Protein AF-A0A831WVI8-F1 (afdb_monomer_lite)

Radius of gyration: 25.34 Å; chains: 1; bounding box: 40×28×72 Å

pLDDT: mean 75.28, std 16.41, range [36.94, 96.69]

Secondary structure (DSSP, 8-state):
--HHHHHHHHHHHHHHHHHHHH-HHHHHHHHHHHHTT-----------------S----S---------HHHHHHHHHTT---------

Foldseek 3Di:
DPPVVVVVVVVVVVVVVCCCVVVVVNVVVCVVCVVVVDDDDDDDDDDDDDDPPPDDDPDDDDPPPPPQDPVNVVVCVVVVNDDPPPDDD

Structure (mmCIF, N/CA/C/O backbone):
data_AF-A0A831WVI8-F1
#
_entry.id   AF-A0A831WVI8-F1
#
loop_
_atom_site.group_PDB
_atom_site.id
_atom_site.type_symbol
_atom_site.label_atom_id
_atom_site.label_alt_id
_atom_site.label_comp_id
_atom_site.label_asym_id
_atom_site.label_entity_id
_atom_site.label_seq_id
_atom_site.pdbx_PDB_ins_code
_atom_site.Cartn_x
_atom_site.Cartn_y
_atom_site.Cartn_z
_atom_site.occupancy
_atom_site.B_iso_or_equiv
_atom_site.auth_seq_id
_atom_site.auth_comp_id
_atom_site.auth_asym_id
_atom_site.auth_atom_id
_atom_site.pdbx_PDB_model_num
ATOM 1 N N . MET A 1 1 ? 18.794 -8.288 -11.317 1.00 57.88 1 MET A N 1
ATOM 2 C CA . MET A 1 1 ? 17.670 -7.471 -10.817 1.00 57.88 1 MET A CA 1
ATOM 3 C C . MET A 1 1 ? 18.248 -6.143 -10.374 1.00 57.88 1 MET A C 1
ATOM 5 O O . MET A 1 1 ? 19.137 -6.148 -9.530 1.00 57.88 1 MET A O 1
ATOM 9 N N . ASP A 1 2 ? 17.839 -5.054 -11.019 1.00 77.69 2 ASP A N 1
ATOM 10 C CA . ASP A 1 2 ? 18.368 -3.705 -10.802 1.00 77.69 2 ASP A CA 1
ATOM 11 C C . ASP A 1 2 ? 18.145 -3.273 -9.337 1.00 77.69 2 ASP A C 1
ATOM 13 O O . ASP A 1 2 ? 17.009 -3.182 -8.866 1.00 77.69 2 ASP A O 1
ATOM 17 N N . GLN A 1 3 ? 19.230 -3.077 -8.579 1.00 82.38 3 GLN A N 1
ATOM 18 C CA . GLN A 1 3 ? 19.175 -2.714 -7.155 1.00 82.38 3 GLN A CA 1
ATOM 19 C C . GLN A 1 3 ? 18.414 -1.404 -6.928 1.00 82.38 3 GLN A C 1
ATOM 21 O O . GLN A 1 3 ? 17.769 -1.240 -5.894 1.00 82.38 3 GLN A O 1
ATOM 26 N N . ARG A 1 4 ? 18.432 -0.502 -7.916 1.00 83.88 4 ARG A N 1
ATOM 27 C CA . ARG A 1 4 ? 17.687 0.754 -7.875 1.00 83.88 4 ARG A CA 1
ATOM 28 C C . ARG A 1 4 ? 16.181 0.520 -7.942 1.00 83.88 4 ARG A C 1
ATOM 30 O O . ARG A 1 4 ? 15.436 1.124 -7.180 1.00 83.88 4 ARG A O 1
ATOM 37 N N . LEU A 1 5 ? 15.738 -0.375 -8.822 1.00 82.44 5 LEU A N 1
ATOM 38 C CA . LEU A 1 5 ? 14.325 -0.722 -8.965 1.00 82.44 5 LEU A CA 1
ATOM 39 C C . LEU A 1 5 ? 13.777 -1.356 -7.687 1.00 82.44 5 LEU A C 1
ATOM 41 O O . LEU A 1 5 ? 12.700 -0.992 -7.227 1.00 82.44 5 LEU A O 1
ATOM 45 N N . LYS A 1 6 ? 14.553 -2.258 -7.079 1.00 85.19 6 LYS A N 1
ATOM 46 C CA . LYS A 1 6 ? 14.198 -2.854 -5.789 1.00 85.19 6 LYS A CA 1
ATOM 47 C C . LYS A 1 6 ? 14.000 -1.781 -4.713 1.00 85.19 6 LYS A C 1
ATOM 49 O O . LYS A 1 6 ? 13.006 -1.832 -3.999 1.00 85.19 6 LYS A O 1
ATOM 54 N N . HIS A 1 7 ? 14.897 -0.799 -4.646 1.00 89.38 7 HIS A N 1
ATOM 55 C CA . HIS A 1 7 ? 14.793 0.287 -3.675 1.00 89.38 7 HIS A CA 1
ATOM 56 C C . HIS A 1 7 ? 13.539 1.151 -3.886 1.00 89.38 7 HIS A C 1
ATOM 58 O O . HIS A 1 7 ? 12.843 1.456 -2.926 1.00 89.38 7 HIS A O 1
ATOM 64 N N . LEU A 1 8 ? 13.194 1.467 -5.139 1.00 87.75 8 LEU A N 1
ATOM 65 C CA . LEU A 1 8 ? 11.972 2.217 -5.461 1.00 87.75 8 LEU A CA 1
ATOM 66 C C . LEU A 1 8 ? 10.695 1.456 -5.074 1.00 87.75 8 LEU A C 1
ATOM 68 O O . LEU A 1 8 ? 9.728 2.059 -4.616 1.00 87.75 8 LEU A O 1
ATOM 72 N N . ILE A 1 9 ? 10.681 0.131 -5.248 1.00 87.19 9 ILE A N 1
ATOM 73 C CA . ILE A 1 9 ? 9.555 -0.705 -4.810 1.00 87.19 9 ILE A CA 1
ATOM 74 C C . ILE A 1 9 ? 9.454 -0.699 -3.282 1.00 87.19 9 ILE A C 1
ATOM 76 O O . ILE A 1 9 ? 8.356 -0.571 -2.751 1.00 87.19 9 ILE A O 1
ATOM 80 N N . GLU A 1 10 ? 10.579 -0.818 -2.573 1.00 89.25 10 GLU A N 1
ATOM 81 C CA . GLU A 1 10 ? 10.611 -0.751 -1.106 1.00 89.25 10 GLU A CA 1
ATOM 82 C C . GLU A 1 10 ? 10.091 0.600 -0.592 1.00 89.25 10 GLU A C 1
ATOM 84 O O . GLU A 1 10 ? 9.253 0.629 0.309 1.00 89.25 10 GLU A O 1
ATOM 89 N N . GLU A 1 11 ? 10.513 1.704 -1.209 1.00 90.75 11 GLU A N 1
ATOM 90 C CA . GLU A 1 11 ? 10.062 3.057 -0.870 1.00 90.75 11 GLU A CA 1
ATOM 91 C C . GLU A 1 11 ? 8.556 3.238 -1.122 1.0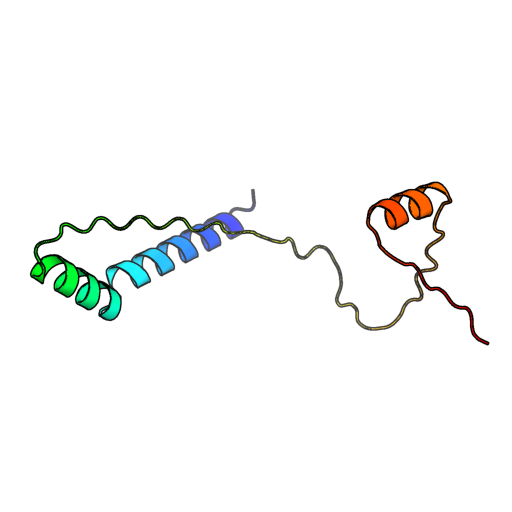0 90.75 11 GLU A C 1
ATOM 93 O O . GLU A 1 11 ? 7.838 3.769 -0.274 1.00 90.75 11 GLU A O 1
ATOM 98 N N . LEU A 1 12 ? 8.041 2.716 -2.242 1.00 87.94 12 LEU A N 1
ATOM 99 C CA . LEU A 1 12 ? 6.606 2.718 -2.530 1.00 87.94 12 LEU A CA 1
ATOM 100 C C . LEU A 1 12 ? 5.814 1.914 -1.490 1.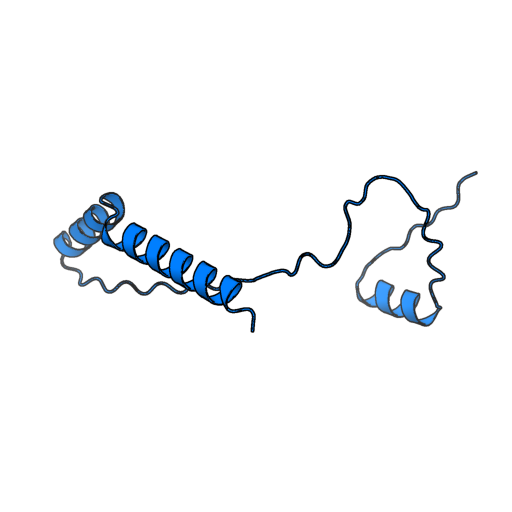00 87.94 12 LEU A C 1
ATOM 102 O O . LEU A 1 12 ? 4.778 2.376 -1.011 1.00 87.94 12 LEU A O 1
ATOM 106 N N . VAL A 1 13 ? 6.291 0.720 -1.128 1.00 87.00 13 VAL A N 1
ATOM 107 C CA . VAL A 1 13 ? 5.645 -0.120 -0.108 1.00 87.00 13 VAL A CA 1
ATOM 108 C C . VAL A 1 13 ? 5.613 0.600 1.239 1.00 87.00 13 VAL A C 1
ATOM 110 O O . VAL A 1 13 ? 4.573 0.602 1.902 1.00 87.00 13 VAL A O 1
ATOM 113 N N . GLN A 1 14 ? 6.713 1.250 1.625 1.00 88.56 14 GLN A N 1
ATOM 114 C CA . GLN A 1 14 ? 6.774 2.042 2.849 1.00 88.56 14 GLN A CA 1
ATOM 115 C C . GLN A 1 14 ? 5.770 3.203 2.814 1.00 88.56 14 GLN A C 1
ATOM 117 O O . GLN A 1 14 ? 4.975 3.343 3.743 1.00 88.56 14 GLN A O 1
ATOM 122 N N . ALA A 1 15 ? 5.729 3.972 1.723 1.00 88.94 15 ALA A N 1
ATOM 123 C CA . ALA A 1 15 ? 4.812 5.100 1.575 1.00 88.94 15 ALA A CA 1
ATOM 124 C C . ALA A 1 15 ? 3.333 4.675 1.635 1.00 88.94 15 ALA A C 1
ATOM 126 O O . ALA A 1 15 ? 2.508 5.364 2.242 1.00 88.94 15 ALA A O 1
ATOM 127 N N . VAL A 1 16 ? 2.983 3.527 1.041 1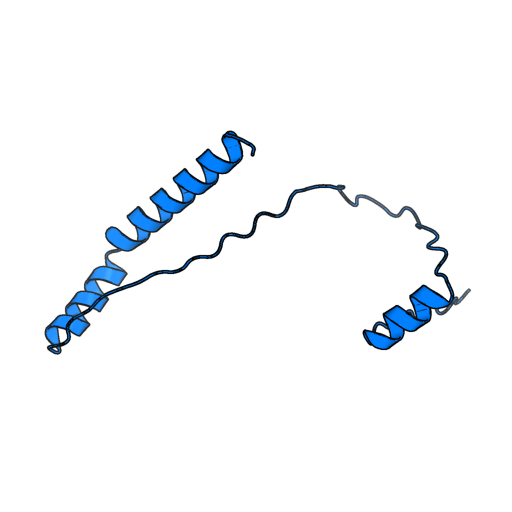.00 86.44 16 VAL A N 1
ATOM 128 C CA . VAL A 1 16 ? 1.623 2.968 1.114 1.00 86.44 16 VAL A CA 1
ATOM 129 C C . VAL A 1 16 ? 1.284 2.539 2.540 1.00 86.44 16 VAL A C 1
ATOM 131 O O . VAL A 1 16 ? 0.190 2.839 3.017 1.00 86.44 16 VAL A O 1
ATOM 134 N N . ASN A 1 17 ? 2.207 1.875 3.238 1.00 84.38 17 ASN A N 1
ATOM 135 C CA . ASN A 1 17 ? 1.992 1.442 4.617 1.00 84.38 17 ASN A CA 1
ATOM 136 C C . ASN A 1 17 ? 1.791 2.638 5.562 1.00 84.38 17 ASN A C 1
ATOM 138 O O . ASN A 1 17 ? 0.824 2.670 6.324 1.00 84.38 17 ASN A O 1
ATOM 142 N N . GLU A 1 18 ? 2.647 3.656 5.459 1.00 84.88 18 GLU A N 1
ATOM 143 C CA . GLU A 1 18 ? 2.516 4.896 6.227 1.00 8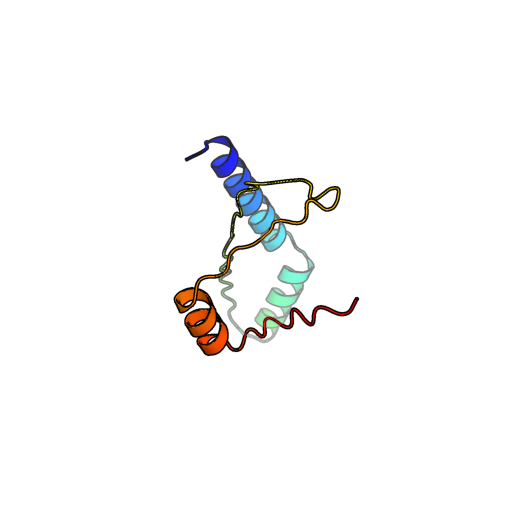4.88 18 GLU A CA 1
ATOM 144 C C . GLU A 1 18 ? 1.188 5.597 5.921 1.00 84.88 18 GLU A C 1
ATOM 146 O O . GLU A 1 18 ? 0.463 5.983 6.838 1.00 84.88 18 GLU A O 1
ATOM 151 N N . SER A 1 19 ? 0.813 5.682 4.641 1.00 85.62 19 SER A N 1
ATOM 152 C CA . SER A 1 19 ? -0.454 6.288 4.225 1.00 85.62 19 SER A CA 1
ATOM 153 C C . SER A 1 19 ? -1.663 5.544 4.789 1.00 85.62 19 SER A C 1
ATOM 155 O O . SER A 1 19 ? -2.598 6.184 5.256 1.00 85.62 19 SER A O 1
ATOM 157 N N . LEU A 1 20 ? -1.664 4.209 4.783 1.00 82.38 20 LEU A N 1
ATOM 158 C CA . LEU A 1 20 ? -2.772 3.413 5.320 1.00 82.38 20 LEU A CA 1
ATOM 159 C C . LEU A 1 20 ? -2.850 3.471 6.849 1.00 82.38 20 LEU A C 1
ATOM 161 O O . LEU A 1 20 ? -3.946 3.560 7.394 1.00 82.38 20 LEU A O 1
ATOM 165 N N . THR A 1 21 ? -1.704 3.442 7.533 1.00 76.69 21 THR A N 1
ATOM 166 C CA . THR A 1 21 ? -1.631 3.438 9.002 1.00 76.69 21 THR A CA 1
ATOM 167 C C . THR A 1 21 ? -1.987 4.804 9.593 1.00 76.69 21 THR A C 1
ATOM 169 O O . THR A 1 21 ? -2.659 4.895 10.622 1.00 76.69 21 THR A O 1
ATOM 172 N N . VAL A 1 22 ? -1.543 5.883 8.943 1.00 76.50 22 VAL A N 1
ATOM 173 C CA . VAL A 1 22 ? -1.677 7.253 9.459 1.00 76.50 22 VAL A CA 1
ATOM 174 C C . VAL A 1 22 ? -2.914 7.963 8.900 1.00 76.50 22 VAL A C 1
ATOM 176 O O . VAL A 1 22 ? -3.304 8.986 9.455 1.00 76.50 22 VAL A O 1
ATOM 179 N N . ALA A 1 23 ? -3.577 7.441 7.857 1.00 86.06 23 ALA A N 1
ATOM 180 C CA . ALA A 1 23 ? -4.771 8.064 7.278 1.00 86.06 23 ALA A CA 1
ATOM 181 C C . ALA A 1 23 ? -5.902 8.214 8.315 1.00 86.06 23 ALA A C 1
ATOM 183 O O . ALA A 1 23 ? -6.586 7.230 8.624 1.00 86.06 23 ALA A O 1
ATOM 184 N N . PRO A 1 24 ? -6.207 9.447 8.777 1.00 84.69 24 PRO A N 1
ATOM 185 C CA . PRO A 1 24 ? -7.221 9.664 9.810 1.00 84.69 24 PRO A CA 1
ATOM 186 C C . PRO A 1 24 ? -8.596 9.166 9.365 1.00 84.69 24 PRO A C 1
ATOM 188 O O . PRO A 1 24 ? -9.322 8.543 10.130 1.00 84.69 24 PRO A O 1
ATOM 191 N N . ARG A 1 25 ? -8.906 9.335 8.074 1.00 86.69 25 ARG A N 1
ATOM 192 C CA . ARG A 1 25 ? -10.164 8.890 7.472 1.00 86.69 25 ARG A CA 1
ATOM 193 C C . ARG A 1 25 ? -10.355 7.371 7.513 1.00 86.69 25 ARG A C 1
ATOM 195 O O . ARG A 1 25 ? -11.492 6.927 7.611 1.00 86.69 25 ARG A O 1
ATOM 202 N N . ILE A 1 26 ? -9.286 6.578 7.396 1.00 87.06 26 ILE A N 1
ATOM 203 C CA . ILE A 1 26 ? -9.388 5.111 7.480 1.00 87.06 26 ILE A CA 1
ATOM 204 C C . ILE A 1 26 ? -9.655 4.716 8.932 1.00 87.06 26 ILE A C 1
ATOM 206 O O . ILE A 1 26 ? -10.589 3.962 9.196 1.00 87.06 26 ILE A O 1
ATOM 210 N N . ASN A 1 27 ? -8.907 5.302 9.868 1.00 86.81 27 ASN A N 1
ATOM 211 C CA . ASN A 1 27 ? -9.069 5.045 11.296 1.00 86.81 27 ASN A CA 1
ATOM 212 C C . ASN A 1 27 ? -10.473 5.418 11.796 1.00 86.81 27 ASN A C 1
ATOM 214 O O . ASN A 1 27 ? -11.115 4.594 12.436 1.00 86.81 27 ASN A O 1
ATOM 218 N N . GLU A 1 28 ? -11.010 6.582 11.416 1.00 91.19 28 GLU A N 1
ATOM 219 C CA . GLU A 1 28 ? -12.380 6.991 11.771 1.00 91.19 28 GLU A CA 1
ATOM 220 C C . GLU A 1 28 ? -13.450 5.990 11.306 1.00 91.19 28 GLU A C 1
ATOM 222 O O . GLU A 1 28 ? -14.461 5.785 11.976 1.00 91.19 28 GLU A O 1
ATOM 227 N N . VAL A 1 29 ? -13.263 5.379 10.134 1.00 91.94 29 VAL A N 1
ATOM 228 C CA . VAL A 1 29 ? -14.205 4.386 9.600 1.00 91.94 29 VAL A CA 1
ATOM 229 C C . VAL A 1 29 ? -14.074 3.066 10.355 1.00 91.94 29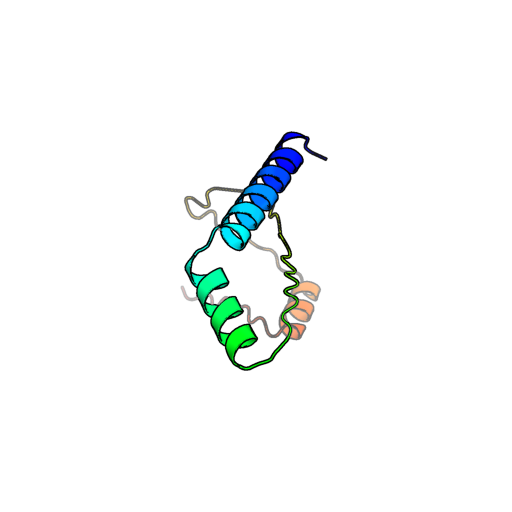 VAL A C 1
ATOM 231 O O . VAL A 1 29 ? -15.090 2.474 10.709 1.00 91.94 29 VAL A O 1
ATOM 234 N N . ILE A 1 30 ? -12.846 2.624 10.643 1.00 90.25 30 ILE A N 1
ATOM 235 C CA . ILE A 1 30 ? -12.590 1.419 11.446 1.00 90.25 30 ILE A CA 1
ATOM 236 C C . ILE A 1 30 ? -13.191 1.569 12.848 1.00 90.25 30 ILE A C 1
ATOM 238 O O . ILE A 1 30 ? -13.810 0.631 13.349 1.00 90.25 30 ILE A O 1
ATOM 242 N N . GLU A 1 31 ? -13.057 2.744 13.468 1.00 91.62 31 GLU A N 1
ATOM 243 C CA . GLU A 1 31 ? -13.645 3.023 14.779 1.00 91.62 31 GLU A CA 1
ATOM 244 C C . GLU A 1 31 ? -15.167 2.942 14.754 1.00 91.62 31 GLU A C 1
ATOM 246 O O . GLU A 1 31 ? -15.731 2.236 15.581 1.00 91.62 31 GLU A O 1
ATOM 251 N N . LYS A 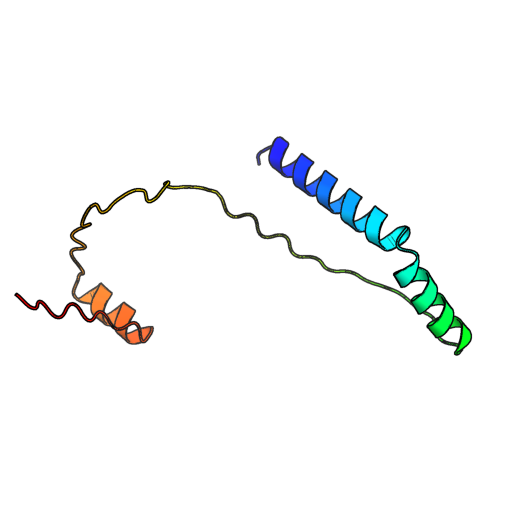1 32 ? -15.827 3.539 13.755 1.00 95.12 32 LYS A N 1
ATOM 252 C CA . LYS A 1 32 ? -17.287 3.423 13.598 1.00 95.12 32 LYS A CA 1
ATOM 253 C C . LYS A 1 32 ? -17.750 1.972 13.467 1.00 95.12 32 LYS A C 1
ATOM 255 O O . LYS A 1 32 ? -18.733 1.592 14.088 1.00 95.12 32 LYS A O 1
ATOM 260 N N . ILE A 1 33 ? -17.027 1.154 12.698 1.00 94.25 33 ILE A N 1
ATOM 261 C CA . ILE A 1 33 ? -17.348 -0.274 12.546 1.00 94.25 33 ILE A CA 1
ATOM 262 C C . ILE A 1 33 ? -17.195 -1.008 13.888 1.00 94.25 33 ILE A C 1
ATOM 264 O O . ILE A 1 33 ? -18.021 -1.851 14.241 1.00 94.25 33 ILE A O 1
ATOM 268 N N . ARG A 1 34 ? -16.160 -0.671 14.664 1.00 93.62 34 ARG A N 1
ATOM 269 C CA . ARG A 1 34 ? -15.944 -1.247 15.995 1.00 93.62 34 ARG A CA 1
ATOM 270 C C . ARG A 1 34 ? -16.997 -0.802 17.007 1.00 93.62 34 ARG A C 1
ATOM 272 O O . ARG A 1 34 ? -17.419 -1.621 17.820 1.00 93.62 34 ARG A O 1
ATOM 279 N N . ASP A 1 35 ? -17.447 0.446 16.935 1.00 96.69 35 ASP A N 1
ATOM 280 C CA . ASP A 1 35 ? -18.504 0.995 17.791 1.00 96.69 35 ASP A CA 1
ATOM 281 C C . ASP A 1 35 ? -19.864 0.321 17.538 1.00 96.69 35 ASP A C 1
ATOM 283 O O . ASP A 1 35 ? -20.676 0.196 18.454 1.00 96.69 35 ASP A O 1
ATOM 287 N N . GLU A 1 36 ? -20.090 -0.198 16.328 1.00 96.56 36 GLU A N 1
ATOM 288 C CA . GLU A 1 36 ? -21.238 -1.055 15.999 1.00 96.56 36 GLU A CA 1
ATOM 289 C C . GLU A 1 36 ? -21.106 -2.493 16.554 1.00 96.56 36 GLU A C 1
ATOM 291 O O . GLU A 1 36 ? -22.041 -3.290 16.462 1.00 96.56 36 GLU A O 1
ATOM 296 N N . GLY A 1 37 ? -19.977 -2.822 17.194 1.00 96.31 37 GLY A N 1
ATOM 297 C CA . GLY A 1 37 ? -19.721 -4.111 17.840 1.00 96.31 37 GLY A CA 1
ATOM 298 C C . GLY A 1 37 ? -19.010 -5.137 16.954 1.00 96.31 37 GLY A C 1
ATOM 299 O O . GLY A 1 37 ? -19.056 -6.332 17.252 1.00 96.31 37 GLY A O 1
ATOM 300 N N . HIS A 1 38 ? -18.366 -4.703 15.867 1.00 95.44 38 HIS A N 1
ATOM 301 C CA . HIS A 1 38 ? -17.659 -5.584 14.935 1.00 95.44 38 HIS A CA 1
ATOM 302 C C . HIS A 1 38 ? -16.135 -5.548 15.125 1.00 95.44 38 HIS A C 1
ATOM 304 O O . HIS A 1 38 ? -15.535 -4.502 15.363 1.00 95.44 38 HIS A O 1
ATOM 310 N N . GLU A 1 39 ? -15.478 -6.699 14.981 1.00 92.00 39 GLU A N 1
ATOM 311 C CA . GLU A 1 39 ? -14.015 -6.781 14.943 1.00 92.00 39 GLU A CA 1
ATOM 312 C C . GLU A 1 39 ? -13.520 -6.579 13.504 1.00 92.00 39 GLU A C 1
ATOM 314 O O . GLU A 1 39 ? -14.045 -7.184 12.568 1.00 92.00 39 GLU A O 1
ATOM 319 N N . VAL A 1 40 ? -12.514 -5.719 13.320 1.00 88.31 40 VAL A N 1
ATOM 320 C CA . VAL A 1 40 ? -11.994 -5.356 11.995 1.00 88.31 40 VAL A CA 1
ATOM 321 C C . VAL A 1 40 ? -10.568 -5.861 11.835 1.00 88.31 40 VAL A C 1
ATOM 323 O O . VAL A 1 40 ? -9.668 -5.457 12.567 1.00 88.31 40 VAL A O 1
ATOM 326 N N . LEU A 1 41 ? -10.357 -6.689 10.814 1.00 85.56 41 LEU A N 1
ATOM 327 C CA . LEU A 1 41 ? -9.043 -7.063 10.306 1.00 85.56 41 LEU A CA 1
ATOM 328 C C . LEU A 1 41 ? -8.944 -6.591 8.854 1.00 85.56 41 LEU A C 1
ATOM 330 O O . LEU A 1 41 ? -9.732 -7.014 8.010 1.00 85.56 41 LEU A O 1
ATOM 334 N N . MET A 1 42 ? -7.982 -5.717 8.558 1.00 79.50 42 MET A N 1
ATOM 335 C CA . MET A 1 42 ? -7.757 -5.215 7.202 1.00 79.50 42 MET A CA 1
ATOM 336 C C . MET A 1 42 ? -6.557 -5.920 6.569 1.00 79.50 42 MET A C 1
ATOM 338 O O . MET A 1 42 ? -5.467 -5.927 7.135 1.00 79.50 42 MET A O 1
ATOM 342 N N . ILE A 1 43 ? -6.758 -6.483 5.377 1.00 83.56 43 ILE A N 1
ATOM 343 C CA . ILE A 1 43 ? -5.705 -7.073 4.544 1.00 83.56 43 ILE A CA 1
ATOM 344 C C . ILE A 1 43 ? -5.699 -6.310 3.224 1.00 83.56 43 ILE A C 1
ATOM 346 O O . ILE A 1 43 ? -6.750 -6.132 2.610 1.00 83.56 43 ILE A O 1
ATOM 350 N N . VAL A 1 44 ? -4.526 -5.849 2.794 1.00 80.94 44 VAL A N 1
ATOM 351 C CA . VAL A 1 44 ? -4.364 -5.107 1.540 1.00 80.94 44 VAL A CA 1
ATOM 352 C C . VAL A 1 44 ? -3.415 -5.873 0.634 1.00 80.94 44 VAL A C 1
ATOM 354 O O . VAL A 1 44 ? -2.263 -6.107 0.993 1.00 80.94 44 VAL A O 1
ATOM 357 N N . GLU A 1 45 ? -3.902 -6.244 -0.547 1.00 80.94 45 GLU A N 1
ATOM 358 C CA . GLU A 1 45 ? -3.099 -6.827 -1.616 1.00 80.94 45 GLU A CA 1
ATOM 359 C C . GLU A 1 45 ? -2.953 -5.796 -2.738 1.00 80.94 45 GLU A C 1
ATOM 361 O O . GLU A 1 45 ? -3.939 -5.334 -3.312 1.00 80.94 45 GLU A O 1
ATOM 366 N N . ALA A 1 46 ? -1.714 -5.410 -3.037 1.00 77.81 46 ALA A N 1
ATOM 367 C CA . ALA A 1 46 ? -1.391 -4.518 -4.140 1.00 77.81 46 ALA A CA 1
ATOM 368 C C . ALA A 1 46 ? -0.423 -5.234 -5.084 1.00 77.81 46 ALA A C 1
ATOM 370 O O . ALA A 1 46 ? 0.662 -5.646 -4.678 1.00 77.81 46 ALA A O 1
ATOM 371 N N . THR A 1 47 ? -0.812 -5.380 -6.351 1.00 79.62 47 THR A N 1
ATOM 372 C CA . THR A 1 47 ? 0.068 -5.918 -7.397 1.00 79.62 47 THR A CA 1
ATOM 373 C C . THR A 1 47 ? 0.713 -4.760 -8.150 1.00 79.62 47 THR A C 1
ATOM 375 O O . THR A 1 47 ? 0.011 -3.922 -8.713 1.00 79.62 47 THR A O 1
ATOM 378 N N . ILE A 1 48 ? 2.046 -4.714 -8.178 1.00 75.50 48 ILE A N 1
ATOM 379 C CA . ILE A 1 48 ? 2.807 -3.673 -8.879 1.00 75.50 48 ILE A CA 1
ATOM 380 C C . ILE A 1 48 ? 3.325 -4.255 -10.195 1.00 75.50 48 ILE A C 1
ATOM 382 O O . ILE A 1 48 ? 4.140 -5.175 -10.192 1.00 75.50 48 ILE A O 1
ATOM 386 N N . CYS A 1 49 ? 2.855 -3.714 -11.321 1.00 78.69 49 CYS A N 1
ATOM 387 C CA . CYS A 1 49 ? 3.363 -4.059 -12.646 1.00 78.69 49 CYS A CA 1
ATOM 388 C C . CYS A 1 49 ? 4.378 -3.007 -13.099 1.00 78.69 49 CYS A C 1
ATOM 390 O O . CYS A 1 49 ? 4.073 -1.814 -13.139 1.00 78.69 49 CYS A O 1
ATOM 392 N N . LEU A 1 50 ? 5.582 -3.456 -13.442 1.00 77.00 50 LEU A N 1
ATOM 393 C CA . LEU A 1 50 ? 6.661 -2.620 -13.952 1.00 77.00 50 LEU A CA 1
ATOM 394 C C . LEU A 1 50 ? 6.751 -2.865 -15.454 1.00 77.00 50 LEU A C 1
ATOM 396 O O . LEU A 1 50 ? 6.906 -4.005 -15.886 1.00 77.00 50 LEU A O 1
ATOM 400 N N . LYS A 1 51 ? 6.613 -1.802 -16.245 1.00 77.75 51 LYS A N 1
ATOM 401 C CA . LYS A 1 51 ? 6.818 -1.858 -17.691 1.00 77.75 51 LYS A CA 1
ATOM 402 C C . LYS A 1 51 ? 8.172 -1.238 -17.993 1.00 77.75 51 LYS A C 1
ATOM 404 O O . LYS A 1 51 ? 8.365 -0.051 -17.729 1.00 77.75 51 LYS A O 1
ATOM 409 N N . ASP A 1 52 ? 9.080 -2.027 -18.553 1.00 72.50 52 ASP A N 1
ATOM 410 C CA . ASP A 1 52 ? 10.333 -1.497 -19.072 1.00 72.50 52 ASP A CA 1
ATOM 411 C C . ASP A 1 52 ? 10.012 -0.526 -20.215 1.00 72.50 52 ASP A C 1
ATOM 413 O O . ASP A 1 52 ? 9.256 -0.844 -21.138 1.00 72.50 52 ASP A O 1
ATOM 417 N N . GLN A 1 53 ? 10.553 0.692 -20.144 1.00 62.97 53 GLN A N 1
ATOM 418 C CA . GLN A 1 53 ? 10.538 1.624 -21.272 1.00 62.97 53 GLN A CA 1
ATOM 419 C C . GLN A 1 53 ? 11.589 1.189 -22.299 1.00 62.97 53 GLN A C 1
ATOM 421 O O . GLN A 1 53 ? 12.533 1.915 -22.600 1.00 62.97 53 GLN A O 1
ATOM 426 N N . GLU A 1 54 ? 11.439 -0.005 -22.859 1.00 54.25 54 GLU A N 1
ATOM 427 C CA . GLU A 1 54 ? 12.129 -0.336 -24.096 1.00 54.25 54 GLU A CA 1
ATOM 428 C C . GLU A 1 54 ? 11.320 0.236 -25.265 1.00 54.25 54 GLU A C 1
ATOM 430 O O . GLU A 1 54 ? 10.397 -0.389 -25.779 1.00 54.25 54 GLU A O 1
ATOM 435 N N . GLY A 1 55 ? 11.670 1.462 -25.671 1.00 46.28 55 GLY A N 1
ATOM 436 C CA . GLY A 1 55 ? 11.461 1.921 -27.045 1.00 46.28 55 GLY A CA 1
ATOM 437 C C . GLY A 1 55 ? 10.602 3.171 -27.253 1.00 46.28 55 GLY A C 1
ATOM 438 O O . GLY A 1 55 ? 9.380 3.103 -27.265 1.00 46.28 55 GLY A O 1
ATOM 439 N N . ARG A 1 56 ? 11.308 4.253 -27.615 1.00 41.38 56 ARG A N 1
ATOM 440 C CA . ARG A 1 56 ? 10.921 5.318 -28.561 1.00 41.38 56 ARG A CA 1
ATOM 441 C C . ARG A 1 56 ? 9.877 6.339 -28.093 1.00 41.38 56 ARG A C 1
ATOM 443 O O . ARG A 1 56 ? 8.679 6.084 -28.041 1.00 41.38 56 ARG A O 1
ATOM 450 N N . SER A 1 57 ? 10.346 7.579 -27.949 1.00 40.50 57 SER A N 1
ATOM 451 C CA . SER A 1 57 ? 9.605 8.729 -28.466 1.00 40.50 57 SER A CA 1
ATOM 452 C C . SER A 1 57 ? 9.171 8.399 -29.895 1.00 40.50 57 SER A C 1
ATOM 454 O O . SER A 1 57 ? 9.998 8.383 -30.803 1.00 40.50 57 SER A O 1
ATOM 456 N N . ILE A 1 58 ? 7.894 8.080 -30.088 1.00 44.75 58 ILE A N 1
ATOM 457 C CA . ILE A 1 58 ? 7.258 8.111 -31.404 1.00 44.75 58 ILE A CA 1
ATOM 458 C C . ILE A 1 58 ? 7.046 9.596 -31.702 1.00 44.75 58 ILE A C 1
ATOM 460 O O . ILE A 1 58 ? 5.973 10.151 -31.487 1.00 44.75 58 ILE A O 1
ATOM 464 N N . SER A 1 59 ? 8.131 10.270 -32.067 1.00 45.00 59 SER A N 1
ATOM 465 C CA . SER A 1 59 ? 8.073 11.496 -32.844 1.00 45.00 59 SER A CA 1
ATOM 466 C C . SER A 1 59 ? 8.253 11.080 -34.297 1.00 45.00 59 SER A C 1
ATOM 468 O O . SER A 1 59 ? 9.327 10.612 -34.664 1.00 45.00 59 SER A O 1
ATOM 470 N N . ASP A 1 60 ? 7.168 11.250 -35.046 1.00 42.22 60 ASP A N 1
ATOM 471 C CA . ASP A 1 60 ? 7.069 11.338 -36.501 1.00 42.22 60 ASP A CA 1
ATOM 472 C C . ASP A 1 60 ? 7.295 10.059 -37.326 1.00 42.22 60 ASP A C 1
ATOM 474 O O . ASP A 1 60 ? 8.407 9.603 -37.554 1.00 42.22 60 ASP A O 1
ATOM 478 N N . SER A 1 61 ? 6.164 9.522 -37.799 1.00 48.47 61 SER A N 1
ATOM 479 C CA . SER A 1 61 ? 5.932 8.928 -39.122 1.00 48.47 61 SER A CA 1
ATOM 480 C C . SER A 1 61 ? 7.156 8.424 -39.898 1.00 48.47 61 SER A C 1
ATOM 482 O O . SER A 1 61 ? 7.569 9.025 -40.887 1.00 48.47 61 SER A O 1
ATOM 484 N N . GLU A 1 62 ? 7.660 7.253 -39.527 1.00 44.06 62 GLU A N 1
ATOM 485 C CA . GLU A 1 62 ? 8.250 6.343 -40.505 1.00 44.06 62 GLU A CA 1
ATOM 486 C C . GLU A 1 62 ? 7.150 5.342 -40.866 1.00 44.06 62 GLU A C 1
ATOM 488 O O . GLU A 1 62 ? 6.672 4.606 -40.000 1.00 44.06 62 GLU A O 1
ATOM 493 N N . GLU A 1 63 ? 6.688 5.365 -42.119 1.00 52.16 63 GLU A N 1
ATOM 494 C CA . GLU A 1 63 ? 5.854 4.303 -42.684 1.00 52.16 63 GLU A CA 1
ATOM 495 C C . GLU A 1 63 ? 6.650 2.999 -42.598 1.00 52.16 63 GLU A C 1
ATOM 497 O O . GLU A 1 63 ? 7.532 2.711 -43.406 1.00 52.16 63 GLU A O 1
ATOM 502 N N . VAL A 1 64 ? 6.392 2.237 -41.537 1.00 49.00 64 VAL A N 1
ATOM 503 C CA . VAL A 1 64 ? 6.912 0.886 -41.396 1.00 49.00 64 VAL A CA 1
ATOM 504 C C . VAL A 1 64 ? 6.096 0.035 -42.356 1.00 49.00 64 VAL A C 1
ATOM 506 O O . VAL A 1 64 ? 4.944 -0.285 -42.065 1.00 49.00 64 VAL A O 1
ATOM 509 N N . ASP A 1 65 ? 6.677 -0.286 -43.509 1.00 50.50 65 ASP A N 1
ATOM 510 C CA . ASP A 1 65 ? 6.089 -1.216 -44.469 1.00 50.50 65 ASP A CA 1
ATOM 511 C C . ASP A 1 65 ? 6.095 -2.615 -43.835 1.00 50.50 65 ASP A C 1
ATOM 513 O O . ASP A 1 65 ? 7.091 -3.344 -43.822 1.00 50.50 65 ASP A O 1
ATOM 517 N N . LEU A 1 66 ? 5.006 -2.925 -43.136 1.00 61.94 66 LEU A N 1
ATOM 518 C CA . LEU A 1 66 ? 4.809 -4.202 -42.472 1.00 61.94 66 LEU A CA 1
ATOM 519 C C . LEU A 1 66 ? 4.419 -5.217 -43.548 1.00 61.94 66 LEU A C 1
ATOM 521 O O . LEU A 1 66 ? 3.251 -5.322 -43.920 1.00 61.94 66 LEU A O 1
ATOM 525 N N . GLU A 1 67 ? 5.383 -6.002 -44.030 1.00 62.88 67 GLU A N 1
ATOM 526 C CA . GLU A 1 67 ? 5.097 -7.158 -44.882 1.00 62.88 67 GLU A CA 1
ATOM 527 C C . GLU A 1 67 ? 4.382 -8.248 -44.065 1.00 62.88 67 GLU A C 1
ATOM 529 O O . GLU A 1 67 ? 4.994 -9.127 -43.459 1.00 62.88 67 GLU A O 1
ATOM 534 N N . ILE A 1 68 ? 3.051 -8.182 -44.015 1.00 72.00 68 ILE A N 1
ATOM 535 C CA . ILE A 1 68 ? 2.228 -9.154 -43.290 1.00 72.00 68 ILE A CA 1
ATOM 536 C C . ILE A 1 68 ? 2.163 -10.468 -44.085 1.00 72.00 68 ILE A C 1
ATOM 538 O O . ILE A 1 68 ? 1.683 -10.498 -45.229 1.00 72.00 68 ILE A O 1
ATOM 542 N N . SER A 1 69 ? 2.574 -11.579 -43.463 1.00 74.12 69 SER A N 1
ATOM 543 C CA . SER A 1 69 ? 2.479 -12.923 -44.045 1.00 74.12 69 SER A CA 1
ATOM 544 C C . SER A 1 69 ? 1.026 -13.424 -44.108 1.00 74.12 69 SER A C 1
ATOM 546 O O . SER A 1 69 ? 0.114 -12.923 -43.445 1.00 74.12 69 SER A O 1
ATOM 548 N N . ALA A 1 70 ? 0.772 -14.450 -44.925 1.00 75.88 70 ALA A N 1
ATOM 549 C CA . ALA A 1 70 ? -0.535 -15.106 -44.978 1.00 75.88 70 ALA A CA 1
ATOM 550 C C . ALA A 1 70 ? -0.935 -15.737 -43.629 1.00 75.88 70 ALA A C 1
ATOM 552 O O . ALA A 1 70 ? -2.115 -15.709 -43.274 1.00 75.88 70 ALA A O 1
ATOM 553 N N . GLU A 1 71 ? 0.037 -16.246 -42.867 1.00 81.12 71 GLU A N 1
ATOM 554 C CA . GLU A 1 71 ? -0.183 -16.816 -41.531 1.00 81.12 71 GLU A CA 1
ATOM 555 C C . GLU A 1 71 ? -0.570 -15.737 -40.509 1.00 81.12 71 GLU A C 1
ATOM 557 O O . GLU A 1 71 ? -1.542 -15.911 -39.767 1.00 81.12 71 GLU A O 1
ATOM 562 N N . ASP A 1 72 ? 0.091 -14.578 -40.548 1.00 79.31 72 ASP A N 1
ATOM 563 C CA . ASP A 1 72 ? -0.204 -13.444 -39.664 1.00 79.31 72 ASP A CA 1
ATOM 564 C C . ASP A 1 72 ? -1.638 -12.936 -39.859 1.00 79.31 72 ASP A C 1
ATOM 566 O O . ASP A 1 72 ? -2.356 -12.672 -38.893 1.00 79.31 72 ASP A O 1
ATOM 570 N N . ARG A 1 73 ? -2.122 -12.884 -41.109 1.00 80.62 73 ARG A N 1
ATOM 571 C CA . ARG A 1 73 ? -3.519 -12.520 -41.411 1.00 80.62 73 ARG A CA 1
ATOM 572 C C . ARG A 1 73 ? -4.520 -13.488 -40.786 1.00 80.62 73 ARG A C 1
ATOM 574 O O . ARG A 1 73 ? -5.580 -13.063 -40.325 1.00 80.62 73 ARG A O 1
ATOM 581 N N . GLN A 1 74 ? -4.224 -14.785 -40.788 1.00 78.00 74 GLN A N 1
ATOM 582 C CA . GLN A 1 74 ? -5.112 -15.792 -40.208 1.00 78.00 74 GLN A CA 1
ATOM 583 C C . GLN A 1 74 ? -5.134 -15.693 -38.677 1.00 78.00 74 GLN A C 1
ATOM 585 O O . GLN A 1 74 ? -6.202 -15.784 -38.066 1.00 78.00 74 GLN A O 1
ATOM 590 N N . PHE A 1 75 ? -3.976 -15.428 -38.072 1.00 81.56 75 PHE A N 1
ATOM 591 C CA . PHE A 1 75 ? -3.848 -15.174 -36.643 1.00 81.56 75 PHE A CA 1
ATOM 592 C C . PHE A 1 75 ? -4.613 -13.915 -36.207 1.00 81.56 75 PHE A C 1
ATOM 594 O O . PHE A 1 75 ? -5.431 -13.973 -35.288 1.00 81.56 75 PHE A O 1
ATOM 601 N N . LEU A 1 76 ? -4.449 -12.797 -36.914 1.00 84.25 76 LEU A N 1
ATOM 602 C CA . LEU A 1 76 ? -5.132 -11.538 -36.595 1.00 84.25 76 LEU A CA 1
ATOM 603 C C . LEU A 1 76 ? -6.655 -11.639 -36.769 1.00 84.25 76 LEU A C 1
ATOM 605 O O . LEU A 1 76 ? -7.409 -11.150 -35.925 1.00 84.25 76 LEU A O 1
ATOM 609 N N . LYS A 1 77 ? -7.126 -12.392 -37.774 1.00 77.12 77 LYS A N 1
ATOM 610 C CA . LYS A 1 77 ? -8.553 -12.734 -37.918 1.00 77.12 77 LYS A CA 1
ATOM 611 C C . LYS A 1 77 ? -9.089 -13.538 -36.734 1.00 77.12 77 LYS A C 1
ATOM 613 O O . LYS A 1 77 ? -10.208 -13.277 -36.294 1.00 77.12 77 LYS A O 1
ATOM 618 N N . SER A 1 78 ? -8.312 -14.481 -36.191 1.00 80.81 78 SER A N 1
ATOM 619 C CA . SER A 1 78 ? -8.718 -15.241 -34.994 1.00 80.81 78 SER A CA 1
ATOM 620 C C . SER A 1 78 ? -8.919 -14.340 -33.768 1.00 80.81 78 SER A C 1
ATOM 622 O O . SER A 1 78 ? -9.796 -14.595 -32.944 1.00 80.81 78 SER A O 1
ATOM 624 N N . LEU A 1 79 ? -8.167 -13.238 -33.707 1.00 78.81 79 LEU A N 1
ATOM 625 C CA . LEU A 1 79 ? -8.244 -12.219 -32.664 1.00 78.81 79 LEU A CA 1
ATOM 626 C C . LEU A 1 79 ? -9.296 -11.133 -32.947 1.00 78.81 79 LEU A C 1
ATOM 628 O O . LEU A 1 79 ? -9.427 -10.202 -32.157 1.00 78.81 79 LEU A O 1
ATOM 632 N N . LYS A 1 80 ? -10.068 -11.250 -34.042 1.00 76.25 80 LYS A N 1
ATOM 633 C CA . LYS A 1 80 ? -11.017 -10.230 -34.535 1.00 76.25 80 LYS A CA 1
ATOM 634 C C . LYS A 1 80 ? -10.376 -8.857 -34.768 1.00 76.25 80 LYS A C 1
ATOM 636 O O . LYS A 1 80 ? -11.039 -7.831 -34.640 1.00 76.25 80 LYS A O 1
ATOM 641 N N . ILE A 1 81 ? -9.094 -8.839 -35.112 1.00 77.94 81 ILE A N 1
ATOM 642 C CA . ILE A 1 81 ? -8.385 -7.621 -35.485 1.00 77.94 81 ILE A CA 1
ATOM 643 C C . ILE A 1 81 ? -8.552 -7.459 -36.998 1.00 77.94 81 ILE A C 1
ATOM 645 O O . ILE A 1 81 ? -8.072 -8.290 -37.772 1.00 77.94 81 ILE A O 1
ATOM 649 N N . SER A 1 82 ? -9.274 -6.419 -37.416 1.00 67.12 82 SER A N 1
ATOM 650 C CA . SER A 1 82 ? -9.408 -6.052 -38.828 1.00 67.12 82 SER A CA 1
ATOM 651 C C . SER A 1 82 ? -8.220 -5.197 -39.248 1.00 67.12 82 SER A C 1
ATOM 653 O O . SER A 1 82 ? -7.910 -4.204 -38.596 1.00 67.12 82 SER A O 1
ATOM 655 N N . ILE A 1 83 ? -7.572 -5.586 -40.342 1.00 65.81 83 ILE A N 1
ATOM 656 C CA . ILE A 1 83 ? -6.565 -4.776 -41.024 1.00 65.81 83 ILE A CA 1
ATOM 657 C C . ILE A 1 83 ? -7.265 -4.223 -42.265 1.00 65.81 83 ILE A C 1
ATOM 659 O O . ILE A 1 83 ? -7.236 -4.858 -43.316 1.00 65.81 83 ILE A O 1
ATOM 663 N N . ASP A 1 84 ? -7.981 -3.109 -42.117 1.00 58.25 84 ASP A N 1
ATOM 664 C CA . ASP A 1 84 ? -8.459 -2.341 -43.270 1.00 58.25 84 ASP A CA 1
ATOM 665 C C . ASP A 1 84 ? -7.319 -1.432 -43.717 1.00 58.25 84 ASP A C 1
ATOM 667 O O . ASP A 1 84 ? -7.147 -0.315 -43.232 1.00 58.25 84 ASP A O 1
ATOM 671 N N . SER A 1 85 ? -6.508 -1.950 -44.631 1.00 58.19 85 SER A N 1
ATOM 672 C CA . SER A 1 85 ? -5.687 -1.131 -45.514 1.00 58.19 85 SER A CA 1
ATOM 673 C C . SER A 1 85 ? -6.488 -0.958 -46.804 1.00 58.19 85 SER A C 1
ATOM 675 O O . SER A 1 85 ? -6.231 -1.639 -47.793 1.00 58.19 85 SER A O 1
ATOM 677 N N . GLU A 1 86 ? -7.542 -0.135 -46.775 1.00 43.22 86 GLU A N 1
ATOM 678 C CA . GLU A 1 86 ? -8.125 0.361 -48.023 1.00 43.22 86 GLU A CA 1
ATOM 679 C C . GLU A 1 86 ? -7.162 1.402 -48.595 1.00 43.22 86 GLU A C 1
ATOM 681 O O . GLU A 1 86 ? -7.158 2.566 -48.194 1.00 43.22 86 GLU A O 1
ATOM 686 N N . ASP A 1 87 ? -6.324 0.945 -49.525 1.00 50.84 87 ASP A N 1
ATOM 687 C CA . ASP A 1 87 ? -5.626 1.794 -50.481 1.00 50.84 87 ASP A CA 1
ATOM 688 C C . ASP A 1 87 ? -6.659 2.680 -51.191 1.00 50.84 87 ASP A C 1
ATOM 690 O O . ASP A 1 87 ? -7.450 2.202 -52.010 1.00 50.84 87 ASP A O 1
ATOM 694 N N . ASN A 1 88 ? -6.674 3.977 -50.885 1.00 36.94 88 ASN A N 1
ATOM 695 C CA . ASN A 1 88 ? -7.468 4.947 -51.629 1.00 36.94 88 ASN A CA 1
ATOM 696 C C . ASN A 1 88 ? -6.602 6.157 -52.005 1.00 36.94 88 ASN A C 1
ATOM 698 O O . ASN A 1 88 ? -6.527 7.127 -51.257 1.00 36.94 88 ASN A O 1
ATOM 702 N N . TYR A 1 89 ? -5.988 6.004 -53.187 1.00 38.03 89 TYR A N 1
ATOM 703 C CA . TYR A 1 89 ? -5.435 6.985 -54.139 1.00 38.03 89 TYR A CA 1
ATOM 704 C C . TYR A 1 89 ? -4.414 8.034 -53.679 1.00 38.03 89 TYR A C 1
ATOM 706 O O . TYR A 1 89 ? -4.782 9.000 -52.978 1.00 38.03 89 TYR A O 1
#

Sequence (89 aa):
MDQRLKHLIEELVQAVNESLTVAPRINEVIEKIRDEGHEVLMIVEATICLKDQEGRSISDSEEVDLEISAEDRQFLKSLKISIDSEDNY